Protein AF-A0A496UN23-F1 (afdb_monomer)

Solvent-accessible surface area (backbone atoms only — not comparable to full-atom values): 8724 Å² total; per-residue (Å²): 132,84,62,48,82,40,61,36,75,82,16,79,93,42,39,49,45,58,29,42,58,46,72,66,30,64,76,69,72,50,80,50,72,77,53,75,67,25,44,54,34,30,46,49,28,35,36,59,42,52,35,56,49,34,69,75,58,40,55,60,46,62,75,35,24,46,32,31,45,70,52,22,48,75,70,77,41,56,66,84,36,47,25,51,47,15,20,26,36,31,34,36,69,70,31,87,94,55,54,67,55,61,55,51,49,47,48,67,75,76,43,76,36,22,34,40,34,42,31,43,72,99,77,53,36,42,35,42,28,30,44,92,98,59,54,70,66,39,40,27,36,29,50,99,88,34,85,68,38,78,50,53,70,68,56,51,42,75,76,62,102

Radius of gyration: 15.01 Å; Cα contacts (8 Å, |Δi|>4): 313; chains: 1; bounding box: 36×31×40 Å

Sequence (161 aa):
MRNLNDKIPGAPNFQYKEFVKSATALRKGIKNEPNEEQWRALEQLVANVLQPVRTRFGRIRITSGFRSVELCEAVGSSKNSNHARGQAADIEPISEGTRMIDVVEFIYNELDFRTIIMEYFPTGWIHVDYRVGGNVKRLKLKDATHHYENITWDEAKRLYG

Foldseek 3Di:
DDDQQDAQVLQNVDGNVLAQDDPLCVVVVNDRDDDPQLSVLLSVCRNQQVSVLCVVQNDKRFPHFAGDLVRCVSVVHHSPDVSNSRFKTWIDRDHPPDWPLVSVVCCLPPGQFAEWEDEAPPPGTIMTGHDVVHRPRWYFYHDPPGPRHTDDNVVSVVVRD

Mean predicted aligned error: 2.49 Å

pLDDT: mean 97.17, std 2.36, range [76.44, 98.81]

Secondary structure (DSSP, 8-state):
---TTSEETTEEEEETHHHH--HHHHHHT------HHHHHHHHHHIIIIIHHHHHHHS-EEEEE----HHHHHHTT--TT-GGGGT-EEEEEE-STT--HHHHHHHHHHHS--SEEEEESTTTSEEEEE--TT----EEEEESSS-SSEE--HHHHHHHH-

Structure (mmCIF, N/CA/C/O backbone):
data_AF-A0A496UN23-F1
#
_entry.id   AF-A0A496UN23-F1
#
loop_
_atom_site.group_PDB
_atom_site.id
_atom_site.type_symbol
_atom_site.label_atom_id
_atom_site.label_alt_id
_atom_site.label_comp_id
_atom_site.label_asym_id
_atom_site.label_entity_id
_atom_site.label_seq_id
_atom_site.pdbx_PDB_ins_code
_atom_site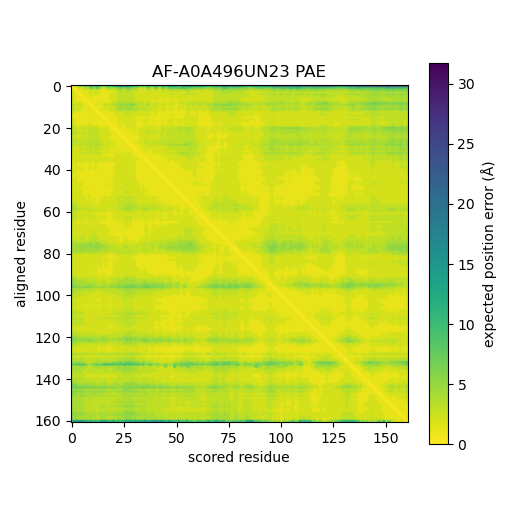.Cartn_x
_atom_site.Cartn_y
_atom_site.Cartn_z
_atom_site.occupancy
_atom_site.B_iso_or_equiv
_atom_site.auth_seq_id
_atom_site.auth_comp_id
_atom_site.auth_asym_id
_atom_site.auth_atom_id
_atom_site.pdbx_PDB_model_num
ATOM 1 N N . MET A 1 1 ? -9.454 2.851 20.702 1.00 76.44 1 MET A N 1
ATOM 2 C CA . MET A 1 1 ? -10.173 2.551 19.442 1.00 76.44 1 MET A CA 1
ATOM 3 C C . MET A 1 1 ? -10.084 3.786 18.556 1.00 76.44 1 MET A C 1
ATOM 5 O O . MET A 1 1 ? -10.366 4.868 19.056 1.00 76.44 1 MET A O 1
ATOM 9 N N . ARG A 1 2 ? -9.612 3.664 17.307 1.00 91.06 2 ARG A N 1
ATOM 10 C CA . ARG A 1 2 ? -9.547 4.809 16.377 1.00 91.06 2 ARG A CA 1
ATOM 11 C C . ARG A 1 2 ? -10.957 5.197 15.932 1.00 91.06 2 ARG A C 1
ATOM 13 O O . ARG A 1 2 ? -11.765 4.309 15.667 1.00 91.06 2 ARG A O 1
ATOM 20 N N . ASN A 1 3 ? -11.236 6.492 15.789 1.00 95.94 3 ASN A N 1
ATOM 21 C CA . ASN A 1 3 ? -12.424 6.950 15.072 1.00 95.94 3 ASN A CA 1
ATOM 22 C C . ASN A 1 3 ? -12.157 6.849 13.563 1.00 95.94 3 ASN A C 1
ATOM 24 O O . ASN A 1 3 ? -11.185 7.393 13.045 1.00 95.94 3 ASN A O 1
ATOM 28 N N . LEU A 1 4 ? -13.024 6.135 12.843 1.00 96.56 4 LEU A N 1
ATOM 29 C CA . LEU A 1 4 ? -12.809 5.809 11.433 1.00 96.56 4 LEU A CA 1
ATOM 30 C C . LEU A 1 4 ? -12.824 7.032 10.495 1.00 96.56 4 LEU A C 1
ATOM 32 O O . LEU A 1 4 ? -12.337 6.943 9.366 1.00 96.56 4 LEU A O 1
ATOM 36 N N . ASN A 1 5 ? -13.369 8.166 10.940 1.00 97.38 5 ASN A N 1
ATOM 37 C CA . ASN A 1 5 ? -13.365 9.413 10.174 1.00 97.38 5 ASN A CA 1
ATOM 38 C C . ASN A 1 5 ? -12.144 10.300 10.449 1.00 97.38 5 ASN A C 1
ATOM 40 O O . ASN A 1 5 ? -11.938 11.275 9.718 1.00 97.38 5 ASN A O 1
ATOM 44 N N . ASP A 1 6 ? -11.328 9.963 11.446 1.00 97.88 6 ASP A N 1
ATOM 45 C CA . ASP A 1 6 ? -10.130 10.732 11.758 1.00 97.88 6 ASP A CA 1
ATOM 46 C C . ASP A 1 6 ? -9.077 10.568 10.666 1.00 97.88 6 ASP A C 1
ATOM 48 O O . ASP A 1 6 ? -8.992 9.541 9.980 1.00 97.88 6 ASP A O 1
ATOM 52 N N . LYS A 1 7 ? -8.261 11.613 10.519 1.00 98.00 7 LYS A N 1
ATOM 53 C CA . LYS A 1 7 ? -7.071 11.582 9.677 1.00 98.00 7 LYS A CA 1
ATOM 54 C C . LYS A 1 7 ? -5.994 10.713 10.312 1.00 98.00 7 LYS A C 1
ATOM 56 O O . LYS A 1 7 ? -5.843 10.689 11.532 1.00 98.00 7 LYS A O 1
ATOM 61 N N . ILE A 1 8 ? -5.224 10.033 9.472 1.00 97.69 8 ILE A N 1
ATOM 62 C CA . ILE A 1 8 ? -4.086 9.241 9.934 1.00 97.69 8 ILE A CA 1
ATOM 63 C C . ILE A 1 8 ? -2.929 10.195 10.296 1.00 97.69 8 ILE A C 1
ATOM 65 O O . ILE A 1 8 ? -2.593 11.069 9.487 1.00 97.69 8 ILE A O 1
ATOM 69 N N . PRO A 1 9 ? -2.310 10.071 11.488 1.00 94.88 9 PRO A N 1
ATOM 70 C CA . PRO A 1 9 ? -1.153 10.879 11.871 1.00 94.88 9 PRO A CA 1
ATOM 71 C C . PRO A 1 9 ? -0.020 10.782 10.841 1.00 94.88 9 PRO A C 1
ATOM 73 O O . PRO A 1 9 ? 0.322 9.694 10.389 1.00 94.88 9 PRO A O 1
ATOM 76 N N . GLY A 1 10 ? 0.544 11.923 10.437 1.00 94.56 10 GLY A N 1
ATOM 77 C CA . GLY A 1 10 ? 1.570 11.979 9.384 1.00 94.56 10 GLY A CA 1
ATOM 78 C C . GLY A 1 10 ? 1.052 11.724 7.960 1.00 94.56 10 GLY A C 1
ATOM 79 O O . GLY A 1 10 ? 1.823 11.815 7.011 1.00 94.56 10 GLY A O 1
ATOM 80 N N . ALA A 1 11 ? -0.246 11.457 7.789 1.00 97.38 11 ALA A N 1
ATOM 81 C CA . ALA A 1 11 ? -0.870 11.170 6.503 1.00 97.38 11 ALA A CA 1
ATOM 82 C C . ALA A 1 11 ? -2.240 11.872 6.353 1.00 97.38 11 ALA A C 1
ATOM 84 O O . ALA A 1 11 ? -3.284 11.215 6.263 1.00 97.38 11 ALA A O 1
ATOM 85 N N . PRO A 1 12 ? -2.275 13.222 6.307 1.00 96.50 12 PRO A N 1
ATOM 86 C CA . PRO A 1 12 ? -3.513 14.013 6.349 1.00 96.50 12 PRO A CA 1
ATOM 87 C C . PRO A 1 12 ? -4.446 13.781 5.150 1.00 96.50 12 PRO A C 1
ATOM 89 O O . PRO A 1 12 ? -5.636 14.120 5.192 1.00 96.50 12 PRO A O 1
ATOM 92 N N . ASN A 1 13 ? -3.939 13.180 4.074 1.00 97.69 13 ASN A N 1
ATOM 93 C CA . ASN A 1 13 ? -4.752 12.847 2.915 1.00 97.69 13 ASN A CA 1
ATOM 94 C C . ASN A 1 13 ? -5.622 11.603 3.128 1.00 97.69 13 ASN A C 1
ATOM 96 O O . ASN A 1 13 ? -6.550 11.399 2.349 1.00 97.69 13 ASN A O 1
ATOM 100 N N . PHE A 1 14 ? -5.387 10.829 4.188 1.00 98.31 14 PHE A N 1
ATOM 101 C CA . PHE A 1 14 ? -6.046 9.551 4.431 1.00 98.31 14 PHE A CA 1
ATOM 102 C C . PHE A 1 14 ? -6.853 9.525 5.731 1.00 98.31 14 PHE A C 1
ATOM 104 O O . PHE A 1 14 ? -6.509 10.186 6.710 1.00 98.31 14 PHE A O 1
ATOM 111 N N . GLN A 1 15 ? -7.933 8.746 5.733 1.00 98.06 15 GLN A N 1
ATOM 112 C CA . GLN A 1 15 ? -8.781 8.436 6.884 1.00 98.06 15 GLN A CA 1
ATOM 113 C C . GLN A 1 15 ? -8.762 6.935 7.182 1.00 98.06 15 GLN A C 1
ATOM 115 O O . GLN A 1 15 ? -8.703 6.114 6.268 1.00 98.06 15 GLN A O 1
ATOM 120 N N . TYR A 1 16 ? -8.909 6.555 8.453 1.00 98.25 16 TYR A N 1
ATOM 121 C CA . TYR A 1 16 ? -8.883 5.142 8.861 1.00 98.25 16 TYR A CA 1
ATOM 122 C C . TYR A 1 16 ? -9.934 4.268 8.154 1.00 98.25 16 TYR A C 1
ATOM 124 O O . TYR A 1 16 ? -9.651 3.117 7.821 1.00 98.25 16 TYR A O 1
ATOM 132 N N . LYS A 1 17 ? -11.132 4.801 7.862 1.00 97.56 17 LYS A N 1
ATOM 133 C CA . LYS A 1 17 ? -12.192 4.055 7.155 1.00 97.56 17 LYS A CA 1
ATOM 134 C C . LYS A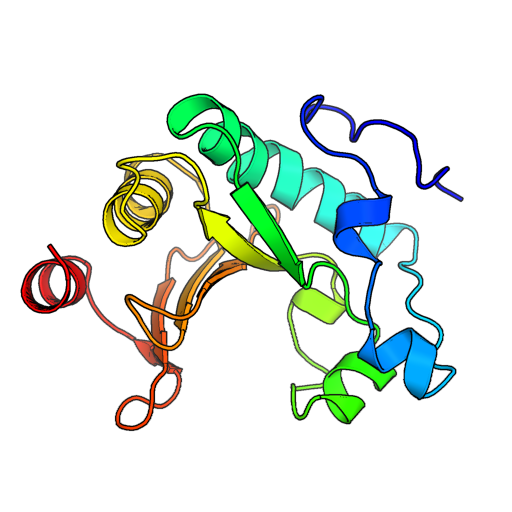 1 17 ? -11.777 3.536 5.779 1.00 97.56 17 LYS A C 1
ATOM 136 O O . LYS A 1 17 ? -12.325 2.528 5.340 1.00 97.56 17 LYS A O 1
ATOM 141 N N . GLU A 1 18 ? -10.834 4.200 5.107 1.00 97.81 18 GLU A N 1
ATOM 142 C CA . GLU A 1 18 ? -10.343 3.785 3.785 1.00 97.81 18 GLU A CA 1
ATOM 143 C C . GLU A 1 18 ? -9.638 2.424 3.844 1.00 97.81 18 GLU A C 1
ATOM 145 O O . GLU A 1 18 ? -9.587 1.721 2.842 1.00 97.81 18 GLU A O 1
ATOM 150 N N . PHE A 1 19 ? -9.161 2.018 5.024 1.00 98.31 19 PHE A N 1
ATOM 151 C CA . PHE A 1 19 ? -8.344 0.821 5.192 1.00 98.31 19 PHE A CA 1
ATOM 152 C C . PHE A 1 19 ? -9.065 -0.371 5.814 1.00 98.31 19 PHE A C 1
ATOM 154 O O . PHE A 1 19 ? -8.511 -1.462 5.821 1.00 98.31 19 PHE A O 1
ATOM 161 N N . VAL A 1 20 ? -10.274 -0.195 6.345 1.00 97.62 20 VAL A N 1
ATOM 162 C CA . VAL A 1 20 ? -11.044 -1.294 6.966 1.00 97.62 20 VAL A CA 1
ATOM 163 C C . VAL A 1 20 ? -12.316 -1.637 6.201 1.00 97.62 20 VAL A C 1
ATOM 165 O O . VAL A 1 20 ? -12.933 -2.676 6.444 1.00 97.62 20 VAL A O 1
ATOM 168 N N . LYS A 1 21 ? -12.713 -0.789 5.246 1.00 94.62 21 LYS A N 1
ATOM 169 C CA . LYS A 1 21 ? -13.891 -1.019 4.415 1.00 94.62 21 LYS A CA 1
ATOM 170 C C . LYS A 1 21 ? -13.683 -2.247 3.526 1.00 94.62 21 LYS A C 1
ATOM 172 O O . LYS A 1 21 ? -12.748 -2.304 2.740 1.00 94.62 21 LYS A O 1
ATOM 177 N N . SER A 1 22 ? -14.610 -3.200 3.603 1.00 95.94 22 SER A N 1
ATOM 178 C CA . SER A 1 22 ? -14.642 -4.368 2.722 1.00 95.94 22 SER A CA 1
ATOM 179 C C . SER A 1 22 ? -16.083 -4.776 2.428 1.00 95.94 22 SER A C 1
ATOM 181 O O . SER A 1 22 ? -16.847 -5.109 3.334 1.00 95.94 22 SER A O 1
ATOM 183 N N . ALA A 1 23 ? -16.458 -4.775 1.145 1.00 95.25 23 ALA A N 1
ATOM 184 C CA . ALA A 1 23 ? -17.780 -5.232 0.709 1.00 95.25 23 ALA A CA 1
ATOM 185 C C . ALA A 1 23 ? -17.979 -6.731 0.985 1.00 95.25 23 ALA A C 1
ATOM 187 O O . ALA A 1 23 ? -19.078 -7.162 1.327 1.00 95.25 23 ALA A O 1
ATOM 188 N N . THR A 1 24 ? -16.909 -7.526 0.881 1.00 96.31 24 THR A N 1
ATOM 189 C CA . THR A 1 24 ? -16.950 -8.951 1.222 1.00 96.31 24 THR A CA 1
ATOM 190 C C . THR A 1 24 ? -17.163 -9.161 2.713 1.00 96.31 24 THR A C 1
ATOM 192 O O . THR A 1 24 ? -17.971 -10.013 3.073 1.00 96.31 24 THR A O 1
ATOM 195 N N . ALA A 1 25 ? -16.497 -8.374 3.566 1.00 97.00 25 ALA A N 1
ATOM 196 C CA . ALA A 1 25 ? -16.701 -8.451 5.008 1.00 97.00 25 ALA A CA 1
ATOM 197 C C . ALA A 1 25 ? -18.154 -8.133 5.373 1.00 97.00 25 ALA A C 1
ATOM 199 O O . ALA A 1 25 ? -18.793 -8.921 6.060 1.00 97.00 25 ALA A O 1
ATOM 200 N N . LEU A 1 26 ? -18.705 -7.052 4.807 1.00 96.38 26 LEU A N 1
ATOM 201 C CA . LEU A 1 26 ? -20.105 -6.677 4.998 1.00 96.38 26 LEU A CA 1
ATOM 202 C C . LEU A 1 26 ? -21.067 -7.787 4.543 1.00 96.38 26 LEU A C 1
ATOM 204 O O . LEU A 1 26 ? -21.935 -8.193 5.307 1.00 96.38 26 LEU A O 1
ATOM 208 N N . ARG A 1 27 ? -20.888 -8.318 3.325 1.00 97.38 27 ARG A N 1
ATOM 209 C CA . ARG A 1 27 ? -21.744 -9.381 2.766 1.00 97.38 27 ARG A CA 1
ATOM 210 C C . ARG A 1 27 ? -21.698 -10.674 3.583 1.00 97.38 27 ARG A C 1
ATOM 212 O O . ARG A 1 27 ? -22.698 -11.378 3.648 1.00 97.38 27 ARG A O 1
ATOM 219 N N . LYS A 1 28 ? -20.537 -11.016 4.147 1.00 97.44 28 LYS A N 1
ATOM 220 C CA . LYS A 1 28 ? -20.328 -12.254 4.912 1.00 97.44 28 LYS A CA 1
ATOM 221 C C . LYS A 1 28 ? -20.499 -12.077 6.427 1.00 97.44 28 LYS A C 1
ATOM 223 O O . LYS A 1 28 ? -20.357 -13.056 7.143 1.00 97.44 28 LYS A O 1
ATOM 228 N N . GLY A 1 29 ? -20.770 -10.865 6.917 1.00 97.38 29 GLY A N 1
ATOM 229 C CA . GLY A 1 29 ? -20.828 -10.582 8.356 1.00 97.38 29 GLY A CA 1
ATOM 230 C C . GLY A 1 29 ? -19.482 -10.736 9.080 1.00 97.38 29 GLY A C 1
ATOM 231 O O . GLY A 1 29 ? -19.466 -10.966 10.283 1.00 97.38 29 GLY A O 1
ATOM 232 N N . ILE A 1 30 ? -18.358 -10.623 8.364 1.00 98.06 30 ILE A N 1
ATOM 233 C CA . ILE A 1 30 ? -17.013 -10.787 8.934 1.00 98.06 30 ILE A CA 1
ATOM 234 C C . ILE A 1 30 ? -16.587 -9.492 9.619 1.00 98.06 30 ILE A C 1
ATOM 236 O O . ILE A 1 30 ? -16.618 -8.411 9.023 1.00 98.06 30 ILE A O 1
ATOM 240 N N . LYS A 1 31 ? -16.102 -9.608 10.854 1.00 96.88 31 LYS A N 1
ATOM 241 C CA . LYS A 1 31 ? -15.537 -8.482 11.595 1.00 96.88 31 LYS A CA 1
ATOM 242 C C . LYS A 1 31 ? -14.139 -8.139 11.059 1.00 96.88 31 LYS A C 1
ATOM 244 O O . LYS A 1 31 ? -13.198 -8.919 11.204 1.00 96.88 31 LYS A O 1
ATOM 249 N N . ASN A 1 32 ? -13.993 -6.960 10.449 1.00 97.38 32 ASN A N 1
ATOM 250 C CA . ASN A 1 32 ? -12.726 -6.480 9.883 1.00 97.38 32 ASN A CA 1
ATOM 251 C C . ASN A 1 32 ? -12.142 -5.309 10.689 1.00 97.38 32 ASN A C 1
ATOM 253 O O . ASN A 1 32 ? -12.061 -4.182 10.205 1.00 97.38 32 ASN A O 1
ATOM 257 N N . GLU A 1 33 ? -11.767 -5.578 11.939 1.00 96.31 33 GLU A N 1
ATOM 258 C CA . GLU A 1 33 ? -11.239 -4.569 12.863 1.00 96.31 33 GLU A CA 1
ATOM 259 C C . GLU A 1 33 ? -9.776 -4.861 13.227 1.00 96.31 33 GLU A C 1
ATOM 261 O O . GLU A 1 33 ? -9.494 -5.943 13.749 1.00 96.31 33 GLU A O 1
ATOM 266 N N . PRO A 1 34 ? -8.846 -3.920 12.984 1.00 97.62 34 PRO A N 1
ATOM 267 C CA . PRO A 1 34 ? -7.473 -4.041 13.448 1.00 97.62 34 PRO A CA 1
ATOM 268 C C . PRO A 1 34 ? -7.364 -3.864 14.966 1.00 97.62 34 PRO A C 1
ATOM 270 O O . PRO A 1 34 ? -8.061 -3.045 15.575 1.00 97.62 34 PRO A O 1
ATOM 273 N N . ASN A 1 35 ? -6.426 -4.587 15.567 1.00 97.44 35 ASN A N 1
ATOM 274 C CA . ASN A 1 35 ? -5.947 -4.351 16.922 1.00 97.44 35 ASN A CA 1
ATOM 275 C C . ASN A 1 35 ? -4.915 -3.202 16.961 1.00 97.44 35 ASN A C 1
ATOM 277 O O . ASN A 1 35 ? -4.548 -2.626 15.938 1.00 97.44 35 ASN A O 1
ATOM 281 N N . GLU A 1 36 ? -4.434 -2.856 18.155 1.00 97.56 36 GLU A N 1
ATOM 282 C CA . GLU A 1 36 ? -3.500 -1.739 18.362 1.00 97.56 36 GLU A CA 1
ATOM 283 C C . GLU A 1 36 ? -2.168 -1.890 17.606 1.00 97.56 36 GLU A C 1
ATOM 285 O O . GLU A 1 36 ? -1.647 -0.908 17.078 1.00 97.56 36 GLU A O 1
ATOM 290 N N . GLU A 1 37 ? -1.624 -3.106 17.518 1.00 97.81 37 GLU A N 1
ATOM 291 C CA . GLU A 1 37 ? -0.387 -3.379 16.776 1.00 97.81 37 GLU A CA 1
ATOM 292 C C . GLU A 1 37 ? -0.601 -3.207 15.267 1.00 97.81 37 GLU A C 1
ATOM 294 O O . GLU A 1 37 ? 0.177 -2.528 14.598 1.00 97.81 37 GLU A O 1
ATOM 299 N N . GLN A 1 38 ? -1.695 -3.762 14.745 1.00 98.25 38 GLN A N 1
ATOM 300 C CA . GLN A 1 38 ? -2.067 -3.667 13.335 1.00 98.25 38 GLN A CA 1
ATOM 301 C C . GLN A 1 38 ? -2.371 -2.220 12.936 1.00 98.25 38 GLN A C 1
ATOM 303 O O . GLN A 1 38 ? -1.996 -1.801 11.844 1.00 98.25 38 GLN A O 1
ATOM 308 N N . TRP A 1 39 ? -2.990 -1.430 13.819 1.00 98.19 39 TRP A N 1
ATOM 309 C CA . TRP A 1 39 ? -3.192 -0.005 13.574 1.00 98.19 39 TRP A CA 1
ATOM 310 C C . TRP A 1 39 ? -1.883 0.766 13.488 1.00 98.19 39 TRP A C 1
ATOM 312 O O . TRP A 1 39 ? -1.703 1.533 12.548 1.00 98.19 39 TRP A O 1
ATOM 322 N N . ARG A 1 40 ? -0.953 0.540 14.420 1.00 98.12 40 ARG A N 1
ATOM 323 C CA . ARG A 1 40 ? 0.367 1.183 14.372 1.00 98.12 40 ARG A CA 1
ATOM 324 C C . ARG A 1 40 ? 1.120 0.799 13.104 1.00 98.12 40 ARG A C 1
ATOM 326 O O . ARG A 1 40 ? 1.698 1.663 12.456 1.00 98.12 40 ARG A O 1
ATOM 333 N N . ALA A 1 41 ? 1.096 -0.476 12.722 1.00 98.50 41 ALA A N 1
ATOM 334 C CA . ALA A 1 41 ? 1.711 -0.930 11.479 1.00 98.50 41 ALA A CA 1
ATOM 335 C C . ALA A 1 41 ? 1.092 -0.244 10.250 1.00 98.50 41 ALA A C 1
ATOM 337 O O . ALA A 1 41 ? 1.820 0.195 9.358 1.00 98.50 41 ALA A O 1
ATOM 338 N N . LEU A 1 42 ? -0.232 -0.081 10.251 1.00 98.62 42 LEU A N 1
ATOM 339 C CA . LEU A 1 42 ? -0.955 0.595 9.184 1.00 98.62 42 LEU A CA 1
ATOM 340 C C . LEU A 1 42 ? -0.586 2.071 9.104 1.00 98.62 42 LEU A C 1
ATOM 342 O O . LEU A 1 42 ? -0.221 2.545 8.036 1.00 98.62 42 LEU A O 1
ATOM 346 N N . GLU A 1 43 ? -0.612 2.786 10.228 1.00 98.62 43 GLU A N 1
ATOM 347 C CA . GLU A 1 43 ? -0.193 4.189 10.317 1.00 98.62 43 GLU A CA 1
ATOM 348 C C . GLU A 1 43 ? 1.216 4.381 9.724 1.00 98.62 43 GLU A C 1
ATOM 350 O O . GLU A 1 43 ? 1.443 5.317 8.958 1.00 98.62 43 GLU A O 1
ATOM 355 N N . GLN A 1 44 ? 2.138 3.445 9.986 1.00 98.62 44 GLN A N 1
ATOM 356 C CA . GLN A 1 44 ? 3.485 3.464 9.414 1.00 98.62 44 GLN A CA 1
ATOM 357 C C . GLN A 1 44 ? 3.506 3.233 7.896 1.00 98.62 44 GLN A C 1
ATOM 359 O O . GLN A 1 44 ? 4.199 3.967 7.194 1.00 98.62 44 GLN A O 1
ATOM 364 N N . LEU A 1 45 ? 2.749 2.266 7.368 1.00 98.75 45 LEU A N 1
ATOM 365 C CA . LEU A 1 45 ? 2.615 2.075 5.918 1.00 98.75 45 LEU A CA 1
ATOM 366 C C . LEU A 1 45 ? 2.072 3.342 5.242 1.00 98.75 45 LEU A C 1
ATOM 368 O O . LEU A 1 45 ? 2.599 3.782 4.218 1.00 98.75 45 LEU A O 1
ATOM 372 N N . VAL A 1 46 ? 1.022 3.943 5.807 1.00 98.69 46 VAL A N 1
ATOM 373 C CA . VAL A 1 46 ? 0.392 5.114 5.193 1.00 98.69 46 VAL A CA 1
ATOM 374 C C . VAL A 1 46 ? 1.335 6.315 5.221 1.00 98.69 46 VAL A C 1
ATOM 376 O O . VAL A 1 46 ? 1.505 6.959 4.189 1.00 98.69 46 VAL A O 1
ATOM 379 N N . ALA A 1 47 ? 1.978 6.601 6.354 1.00 98.56 47 ALA A N 1
ATOM 380 C CA . ALA A 1 47 ? 2.868 7.753 6.483 1.00 98.56 47 ALA A CA 1
ATOM 381 C C . ALA A 1 47 ? 4.129 7.640 5.608 1.00 98.56 47 ALA A C 1
ATOM 383 O O . ALA A 1 47 ? 4.538 8.629 5.006 1.00 98.56 47 ALA A O 1
ATOM 384 N N . ASN A 1 48 ? 4.723 6.445 5.506 1.00 98.50 48 ASN A N 1
ATOM 385 C CA . ASN A 1 48 ? 6.009 6.260 4.824 1.00 98.50 48 ASN A CA 1
ATOM 386 C C . ASN A 1 48 ? 5.881 5.888 3.340 1.00 98.50 48 ASN A C 1
ATOM 388 O O . ASN A 1 48 ? 6.845 6.050 2.598 1.00 98.50 48 ASN A O 1
ATOM 392 N N . VAL A 1 49 ? 4.716 5.402 2.893 1.00 98.69 49 VAL A N 1
ATOM 393 C CA . VAL A 1 49 ? 4.518 4.967 1.500 1.00 98.69 49 VAL A CA 1
ATOM 394 C C . VAL A 1 49 ? 3.341 5.681 0.842 1.00 98.69 49 VAL A C 1
ATOM 396 O O . VAL A 1 49 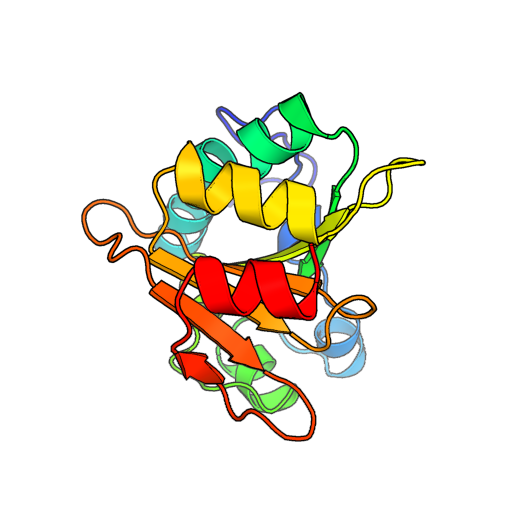? 3.516 6.411 -0.133 1.00 98.69 49 VAL A O 1
ATOM 399 N N . LEU A 1 50 ? 2.128 5.513 1.370 1.00 98.75 50 LEU A N 1
ATOM 400 C CA . LEU A 1 50 ? 0.918 5.945 0.656 1.00 98.75 50 LEU A CA 1
ATOM 401 C C . LEU A 1 50 ? 0.746 7.468 0.624 1.00 98.75 50 LEU A C 1
ATOM 403 O O . LEU A 1 50 ? 0.256 8.016 -0.365 1.00 98.75 50 LEU A O 1
ATOM 407 N N . GLN A 1 51 ? 1.154 8.166 1.683 1.00 98.69 51 GLN A N 1
ATOM 408 C CA . GLN A 1 51 ? 1.164 9.624 1.744 1.00 98.69 51 GLN A CA 1
ATOM 409 C C . GLN A 1 51 ? 2.149 10.233 0.735 1.00 98.69 51 GLN A C 1
ATOM 411 O O . GLN A 1 51 ? 1.686 11.060 -0.051 1.00 98.69 51 GLN A O 1
ATOM 416 N N . PRO A 1 52 ? 3.430 9.819 0.662 1.00 98.69 52 PRO A N 1
ATOM 417 C CA . PRO A 1 52 ? 4.334 10.231 -0.413 1.00 98.69 52 PRO A CA 1
ATOM 418 C C . PRO A 1 52 ? 3.773 9.980 -1.816 1.00 98.69 52 PRO A C 1
ATOM 420 O O . PRO A 1 52 ? 3.771 10.893 -2.642 1.00 98.69 52 PRO A O 1
ATOM 423 N N . VAL A 1 53 ? 3.209 8.791 -2.068 1.00 98.62 53 VAL A N 1
ATOM 424 C CA . VAL A 1 53 ? 2.577 8.468 -3.359 1.00 98.62 53 VAL A CA 1
ATOM 425 C C . VAL A 1 53 ? 1.446 9.448 -3.674 1.00 98.62 53 VAL A C 1
ATOM 427 O O . VAL A 1 53 ? 1.407 10.030 -4.757 1.00 98.62 53 VAL A O 1
ATOM 430 N N . ARG A 1 54 ? 0.541 9.690 -2.719 1.00 98.25 54 ARG A N 1
ATOM 431 C CA . ARG A 1 54 ? -0.585 10.615 -2.906 1.00 98.25 54 ARG A CA 1
ATOM 432 C C . ARG A 1 54 ? -0.145 12.069 -3.065 1.00 98.25 54 ARG A C 1
ATOM 434 O O . ARG A 1 54 ? -0.799 12.822 -3.780 1.00 98.25 54 ARG A O 1
ATOM 441 N N . THR A 1 55 ? 0.953 12.467 -2.428 1.00 98.25 55 THR A N 1
ATOM 442 C CA . THR A 1 55 ? 1.569 13.784 -2.630 1.00 98.25 55 THR A CA 1
ATOM 443 C C . THR A 1 55 ? 2.123 13.921 -4.050 1.00 98.25 55 THR A C 1
ATOM 445 O O . THR A 1 55 ? 1.944 14.968 -4.665 1.00 98.25 55 THR A O 1
ATOM 448 N N . ARG A 1 56 ? 2.762 12.875 -4.591 1.00 98.19 56 ARG A N 1
ATOM 449 C CA . ARG A 1 56 ? 3.414 12.915 -5.908 1.00 98.19 56 ARG A CA 1
ATOM 450 C C . ARG A 1 56 ? 2.439 12.802 -7.083 1.00 98.19 56 ARG A C 1
ATOM 452 O O . ARG A 1 56 ? 2.616 13.510 -8.071 1.00 98.19 56 ARG A O 1
ATOM 459 N N . PHE A 1 57 ? 1.444 11.921 -6.974 1.00 98.06 57 PHE A N 1
ATOM 460 C CA . PHE A 1 57 ? 0.562 11.523 -8.082 1.00 98.06 57 PHE A CA 1
ATOM 461 C C . PHE A 1 57 ? -0.905 11.932 -7.893 1.00 98.06 57 PHE A C 1
ATOM 463 O O . PHE A 1 57 ? -1.759 11.660 -8.737 1.00 98.06 57 PHE A O 1
ATOM 470 N N . GLY A 1 58 ? -1.250 12.572 -6.777 1.00 97.44 58 GLY A N 1
ATOM 471 C CA . GLY A 1 58 ? -2.634 12.906 -6.462 1.00 97.44 58 GLY A CA 1
ATOM 472 C C . GLY A 1 58 ? -3.431 11.695 -5.970 1.00 97.44 58 GLY A C 1
ATOM 473 O O . GLY A 1 58 ? -2.933 10.854 -5.225 1.00 97.44 58 GLY A O 1
ATOM 474 N N . ARG A 1 59 ? -4.723 11.626 -6.305 1.00 97.00 59 ARG A N 1
ATOM 475 C CA . ARG A 1 59 ? -5.644 10.657 -5.695 1.00 97.00 59 ARG A CA 1
ATOM 476 C C . ARG A 1 59 ? -5.259 9.219 -6.058 1.00 97.00 59 ARG A C 1
ATOM 478 O O . ARG A 1 59 ? -5.282 8.826 -7.221 1.00 97.00 59 ARG A O 1
ATOM 485 N N . ILE A 1 60 ? -5.026 8.422 -5.020 1.00 96.81 60 ILE A N 1
ATOM 486 C CA . ILE A 1 60 ? -4.973 6.963 -5.097 1.00 96.81 60 ILE A CA 1
ATOM 487 C C . ILE A 1 60 ? -6.183 6.376 -4.375 1.00 96.81 60 ILE A C 1
ATOM 489 O O . ILE A 1 60 ? -6.578 6.854 -3.307 1.00 96.81 60 ILE A O 1
ATOM 493 N N . ARG A 1 61 ? -6.793 5.360 -4.975 1.00 96.69 61 ARG A N 1
ATOM 494 C CA . ARG A 1 61 ? -7.865 4.566 -4.384 1.00 96.69 61 ARG A CA 1
ATOM 495 C C . ARG A 1 61 ? -7.242 3.440 -3.571 1.00 96.69 61 ARG A C 1
ATOM 497 O O . ARG A 1 61 ? -6.448 2.679 -4.109 1.00 96.69 61 ARG A O 1
ATOM 504 N N . ILE A 1 62 ? -7.634 3.316 -2.305 1.00 98.12 62 ILE A N 1
ATOM 505 C CA . ILE A 1 62 ? -7.334 2.133 -1.492 1.00 98.12 62 ILE A CA 1
ATOM 506 C C . ILE A 1 62 ? -8.425 1.105 -1.781 1.00 98.12 62 ILE A C 1
ATOM 508 O O . ILE A 1 62 ? -9.585 1.321 -1.423 1.00 98.12 62 ILE A O 1
ATOM 512 N N . THR A 1 63 ? -8.091 0.026 -2.484 1.00 96.25 63 THR A N 1
ATOM 513 C CA . THR A 1 63 ? -9.062 -1.035 -2.798 1.00 96.25 63 THR A CA 1
ATOM 514 C C . THR A 1 63 ? -9.145 -2.062 -1.680 1.00 96.25 63 THR A C 1
ATOM 516 O O . THR A 1 63 ? -10.208 -2.642 -1.451 1.00 96.25 63 THR A O 1
ATOM 519 N N . SER A 1 64 ? -8.051 -2.245 -0.940 1.00 97.56 64 SER A N 1
ATOM 520 C CA . SER A 1 64 ? -7.979 -3.139 0.211 1.00 97.56 64 SER A CA 1
ATOM 521 C C . SER A 1 64 ? -6.830 -2.717 1.133 1.00 97.56 64 SER A C 1
ATOM 523 O O . SER A 1 64 ? -5.693 -2.566 0.703 1.00 97.56 64 SER A O 1
ATOM 525 N N . GLY A 1 65 ? -7.135 -2.482 2.412 1.00 98.00 65 GLY A N 1
ATOM 526 C CA . GLY A 1 65 ? -6.159 -2.145 3.454 1.00 98.00 65 GLY A CA 1
ATOM 527 C C . GLY A 1 65 ? -5.980 -3.302 4.432 1.00 98.00 65 GLY A C 1
ATOM 528 O O . GLY A 1 65 ? -5.602 -4.403 4.051 1.00 98.00 65 GLY A O 1
ATOM 529 N N . PHE A 1 66 ? -6.304 -3.101 5.703 1.00 98.56 66 PHE A N 1
ATOM 530 C CA . PHE A 1 66 ? -6.359 -4.199 6.656 1.00 98.56 66 PHE A CA 1
ATOM 531 C C . PHE A 1 66 ? -7.406 -5.252 6.263 1.00 98.56 66 PHE A C 1
ATOM 533 O O . PHE A 1 66 ? -8.548 -4.938 5.907 1.00 98.56 66 PHE A O 1
ATOM 540 N N . ARG A 1 67 ? -7.020 -6.521 6.411 1.00 98.50 67 ARG A N 1
ATOM 541 C CA . ARG A 1 67 ? -7.923 -7.667 6.315 1.00 98.50 67 ARG A CA 1
ATOM 542 C C . ARG A 1 67 ? -7.710 -8.570 7.518 1.00 98.50 67 ARG A C 1
ATOM 544 O O . ARG A 1 67 ? -6.611 -9.083 7.676 1.00 98.50 67 ARG A O 1
ATOM 551 N N . SER A 1 68 ? -8.739 -8.822 8.324 1.00 98.25 68 SER A N 1
ATOM 552 C CA . SER A 1 68 ? -8.676 -9.848 9.370 1.00 98.25 68 SER A CA 1
ATOM 553 C C . SER A 1 68 ? -8.287 -11.205 8.771 1.00 98.25 68 SER A C 1
ATOM 555 O O . SER A 1 68 ? -8.419 -11.427 7.565 1.00 98.25 68 SER A O 1
ATOM 557 N N . VAL A 1 69 ? -7.784 -12.125 9.597 1.00 98.19 69 VAL A N 1
ATOM 558 C CA . VAL A 1 69 ? -7.406 -13.472 9.130 1.00 98.19 69 VAL A CA 1
ATOM 559 C C . VAL A 1 69 ? -8.588 -14.160 8.445 1.00 98.19 69 VAL A C 1
ATOM 561 O O . VAL A 1 69 ? -8.446 -14.638 7.323 1.00 98.19 69 VAL A O 1
ATOM 564 N N . GLU A 1 70 ? -9.765 -14.093 9.068 1.00 98.19 70 GLU A N 1
ATOM 565 C CA . GLU A 1 70 ? -11.013 -14.614 8.509 1.00 98.19 70 GLU A CA 1
ATOM 566 C C . GLU A 1 70 ? -11.351 -13.963 7.159 1.00 98.19 70 GLU A C 1
ATOM 568 O O . GLU A 1 70 ? -11.700 -14.653 6.201 1.00 98.19 70 GLU A O 1
ATOM 573 N N . LEU A 1 71 ? -11.193 -12.638 7.035 1.00 98.12 71 LEU A N 1
ATOM 574 C CA . LEU A 1 71 ? -11.418 -11.958 5.761 1.00 98.12 71 LEU A CA 1
ATOM 575 C C . LEU A 1 71 ? -10.390 -12.371 4.701 1.00 98.12 71 LEU A C 1
ATOM 577 O O . LEU A 1 71 ? -10.767 -12.514 3.540 1.00 98.12 71 LEU A O 1
ATOM 581 N N . CYS A 1 72 ? -9.118 -12.557 5.070 1.00 98.06 72 CYS A N 1
ATOM 582 C CA . CYS A 1 72 ? -8.089 -13.048 4.154 1.00 98.06 72 CYS A CA 1
ATOM 583 C C . CYS A 1 72 ? -8.489 -14.407 3.579 1.00 98.06 72 CYS A C 1
ATOM 585 O O . CYS A 1 72 ? -8.537 -14.553 2.359 1.00 98.06 72 CYS A O 1
ATOM 587 N N . GLU A 1 73 ? -8.836 -15.364 4.435 1.00 97.50 73 GLU A N 1
ATOM 588 C CA . GLU A 1 73 ? -9.246 -16.707 4.016 1.00 97.50 73 GLU A CA 1
ATOM 589 C C . GLU A 1 73 ? -10.521 -16.657 3.159 1.00 97.50 73 GLU A C 1
ATOM 591 O O . GLU A 1 73 ? -10.588 -17.280 2.099 1.00 97.50 73 GLU A O 1
ATOM 596 N N . ALA A 1 74 ? -11.497 -15.823 3.535 1.00 97.25 74 ALA A N 1
ATOM 597 C CA . ALA A 1 74 ? -12.753 -15.661 2.803 1.00 97.25 74 ALA A CA 1
ATOM 598 C C . ALA A 1 74 ? -12.604 -15.077 1.385 1.00 97.25 74 ALA A C 1
ATOM 600 O O . ALA A 1 74 ? -13.536 -15.211 0.584 1.00 97.25 74 ALA A O 1
ATOM 601 N N . VAL A 1 75 ? -11.479 -14.420 1.076 1.00 95.50 75 VAL A N 1
ATOM 602 C CA . VAL A 1 75 ? -11.146 -13.910 -0.270 1.00 95.50 75 VAL A CA 1
ATOM 603 C C . VAL A 1 75 ? -10.040 -14.720 -0.954 1.00 95.50 75 VAL A C 1
ATOM 605 O O . VAL A 1 75 ? -9.465 -14.257 -1.935 1.00 95.50 75 VAL A O 1
ATOM 608 N N . GLY A 1 76 ? -9.722 -15.914 -0.442 1.00 94.56 76 GLY A N 1
ATOM 609 C CA . GLY A 1 76 ? -8.702 -16.800 -1.013 1.00 94.56 76 GLY A CA 1
ATOM 610 C C . GLY A 1 76 ? -7.259 -16.332 -0.790 1.00 94.56 76 GLY A C 1
ATOM 611 O O . GLY A 1 76 ? -6.343 -16.813 -1.451 1.00 94.56 76 GLY A O 1
ATOM 612 N N . SER A 1 77 ? -7.039 -15.390 0.129 1.00 94.31 77 SER A N 1
ATOM 613 C CA . SER A 1 77 ? -5.713 -14.938 0.556 1.00 94.31 77 SER A CA 1
ATOM 614 C C . SER A 1 77 ? -5.199 -15.774 1.733 1.00 94.31 77 SER A C 1
ATOM 616 O O . SER A 1 77 ? -5.950 -16.428 2.450 1.00 94.31 77 SER A O 1
ATOM 618 N N . SER A 1 78 ? -3.889 -15.728 1.974 1.00 94.56 78 SER A N 1
ATOM 619 C CA . SER A 1 78 ? -3.259 -16.423 3.100 1.00 94.56 78 SER A CA 1
ATOM 620 C C . SER A 1 78 ? -3.606 -15.786 4.451 1.00 94.56 78 SER A C 1
ATOM 622 O O . SER A 1 78 ? -3.558 -14.561 4.585 1.00 94.56 78 SER A O 1
ATOM 624 N N . LYS A 1 79 ? -3.796 -16.610 5.492 1.00 95.12 79 LYS A N 1
ATOM 625 C CA . LYS A 1 79 ? -3.814 -16.171 6.903 1.00 95.12 79 LYS A CA 1
ATOM 626 C C . LYS A 1 79 ? -2.533 -15.456 7.344 1.00 95.12 79 LYS A C 1
ATOM 628 O O . LYS A 1 79 ? -2.547 -14.658 8.272 1.00 95.12 79 LYS A O 1
ATOM 633 N N . ASN A 1 80 ? -1.422 -15.726 6.655 1.00 95.75 80 ASN A N 1
ATOM 634 C CA . ASN A 1 80 ? -0.126 -15.095 6.889 1.00 95.75 80 ASN A CA 1
ATOM 635 C C . ASN A 1 80 ? 0.081 -13.838 6.027 1.00 95.75 80 ASN A C 1
ATOM 637 O O . ASN A 1 80 ? 1.219 -13.381 5.908 1.00 95.75 80 ASN A O 1
ATOM 641 N N . SER A 1 81 ? -0.972 -13.297 5.407 1.00 96.38 81 SER A N 1
ATOM 642 C CA . SER A 1 81 ? -0.906 -12.081 4.592 1.00 96.38 81 SER A CA 1
ATOM 643 C C . SER A 1 81 ? -0.449 -10.867 5.405 1.00 96.38 81 SER A C 1
ATOM 645 O O . SER A 1 81 ? -0.771 -10.727 6.586 1.00 96.38 81 SER A O 1
ATOM 647 N N . ASN A 1 82 ? 0.274 -9.948 4.764 1.00 97.94 82 ASN A N 1
ATOM 648 C CA . ASN A 1 82 ? 0.658 -8.683 5.387 1.00 97.94 82 ASN A CA 1
ATOM 649 C C . ASN A 1 82 ? -0.545 -7.747 5.601 1.00 97.94 82 ASN A C 1
ATOM 651 O O . ASN A 1 82 ? -0.512 -6.939 6.528 1.00 97.94 82 ASN A O 1
ATOM 655 N N . HIS A 1 83 ? -1.659 -7.942 4.882 1.00 98.38 83 HIS A N 1
ATOM 656 C CA . HIS A 1 83 ? -2.919 -7.251 5.192 1.00 98.38 83 HIS A CA 1
ATOM 657 C C . HIS A 1 83 ? -3.435 -7.603 6.589 1.00 98.38 83 HIS A C 1
ATOM 659 O O . HIS A 1 83 ? -3.895 -6.719 7.308 1.00 98.38 83 HIS A O 1
ATOM 665 N N . ALA A 1 84 ? -3.286 -8.864 7.014 1.00 98.25 84 ALA A N 1
ATOM 666 C CA . ALA A 1 84 ? -3.648 -9.310 8.362 1.00 98.25 84 ALA A CA 1
ATOM 667 C C . ALA A 1 84 ? -2.721 -8.775 9.454 1.00 98.25 84 ALA A C 1
ATOM 669 O O . ALA A 1 84 ? -3.040 -8.864 10.637 1.00 98.25 84 ALA A O 1
ATOM 670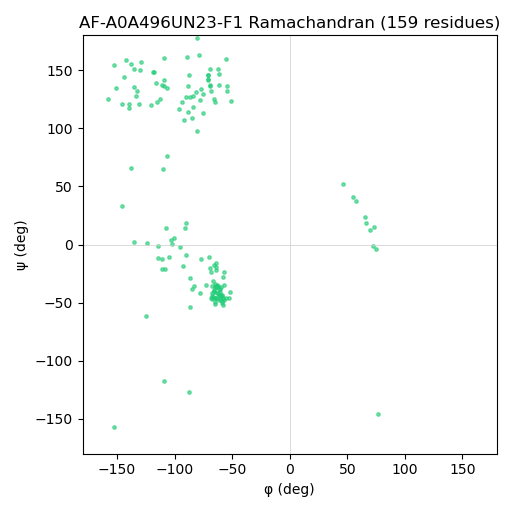 N N . ARG A 1 85 ? -1.595 -8.170 9.073 1.00 98.19 85 ARG A N 1
ATOM 671 C CA . ARG A 1 85 ? -0.683 -7.475 9.987 1.00 98.19 85 ARG A CA 1
ATOM 672 C C . ARG A 1 85 ? -0.836 -5.954 9.937 1.00 98.19 85 ARG A C 1
ATOM 674 O O . ARG A 1 85 ? -0.097 -5.269 10.630 1.00 98.19 85 ARG A O 1
ATOM 681 N N . GLY A 1 86 ? -1.750 -5.423 9.117 1.00 98.31 86 GLY A N 1
ATOM 682 C CA . GLY A 1 86 ? -1.839 -3.982 8.850 1.00 98.31 86 GLY A CA 1
ATOM 683 C C . GLY A 1 86 ? -0.619 -3.428 8.104 1.00 98.31 86 GLY A C 1
ATOM 684 O O . GLY A 1 86 ? -0.374 -2.235 8.138 1.00 98.31 86 GLY A O 1
ATOM 685 N N . GLN A 1 87 ? 0.170 -4.284 7.454 1.00 98.62 87 GLN A N 1
ATOM 686 C CA . GLN A 1 87 ? 1.445 -3.929 6.818 1.00 98.62 87 GLN A CA 1
ATOM 687 C C . GLN A 1 87 ? 1.342 -3.810 5.296 1.00 98.62 87 GLN A C 1
ATOM 689 O O . GLN A 1 87 ? 2.365 -3.605 4.652 1.00 98.62 87 GLN A O 1
ATOM 694 N N . ALA A 1 88 ? 0.142 -3.959 4.732 1.00 98.62 88 ALA A N 1
ATOM 695 C CA . ALA A 1 88 ? -0.095 -3.999 3.293 1.00 98.62 88 ALA A CA 1
ATOM 696 C C . ALA A 1 88 ? -1.291 -3.146 2.877 1.00 98.62 88 ALA A C 1
ATOM 698 O O . ALA A 1 88 ? -2.262 -3.021 3.634 1.00 98.62 88 ALA A O 1
ATOM 699 N N . ALA A 1 89 ? -1.244 -2.640 1.650 1.00 98.69 89 ALA A N 1
ATOM 700 C CA . ALA A 1 89 ? -2.396 -2.076 0.969 1.00 98.69 89 ALA A CA 1
ATOM 701 C C . ALA A 1 89 ? -2.359 -2.395 -0.529 1.00 98.69 89 ALA A C 1
ATOM 703 O O . ALA A 1 89 ? -1.300 -2.367 -1.154 1.00 98.69 89 ALA A O 1
ATOM 704 N N . ASP A 1 90 ? -3.543 -2.625 -1.084 1.00 98.62 90 ASP A N 1
ATOM 705 C CA . ASP A 1 90 ? -3.809 -2.665 -2.514 1.00 98.62 90 ASP A CA 1
ATOM 706 C C . ASP A 1 90 ? -4.271 -1.267 -2.946 1.00 98.62 90 ASP A C 1
ATOM 708 O O . ASP A 1 90 ? -5.233 -0.715 -2.387 1.00 98.62 90 ASP A O 1
ATOM 712 N N . ILE A 1 91 ? -3.563 -0.672 -3.907 1.00 98.56 91 ILE A N 1
ATOM 713 C CA . ILE A 1 91 ? -3.803 0.696 -4.366 1.00 98.56 91 ILE A CA 1
ATOM 714 C C . ILE A 1 91 ? -3.920 0.789 -5.882 1.00 98.56 91 ILE A C 1
ATOM 716 O O . ILE A 1 91 ? -3.273 0.060 -6.634 1.00 98.56 91 ILE A O 1
ATOM 720 N N . GLU A 1 92 ? -4.698 1.767 -6.323 1.00 98.06 92 GLU A N 1
ATOM 721 C CA . GLU A 1 92 ? -4.821 2.129 -7.729 1.00 98.06 92 GLU A CA 1
ATOM 722 C C . GLU A 1 92 ? -4.729 3.652 -7.893 1.00 98.06 92 GLU A C 1
ATOM 724 O O . GLU A 1 92 ? -5.466 4.384 -7.218 1.00 98.06 92 GLU A O 1
ATOM 729 N N . PRO A 1 93 ? -3.854 4.172 -8.768 1.00 96.62 93 PRO A N 1
ATOM 730 C CA . PRO A 1 93 ? -3.892 5.578 -9.140 1.00 96.62 93 PRO A CA 1
ATOM 731 C C . PRO A 1 93 ? -5.149 5.871 -9.962 1.00 96.62 93 PRO A C 1
ATOM 733 O O . PRO A 1 93 ? -5.469 5.150 -10.900 1.00 96.62 93 PRO A O 1
ATOM 736 N N . ILE A 1 94 ? -5.863 6.940 -9.605 1.00 96.62 94 ILE A N 1
ATOM 737 C CA . ILE A 1 94 ? -7.091 7.365 -10.304 1.00 96.62 94 ILE A CA 1
ATOM 738 C C . ILE A 1 94 ? -7.016 8.809 -10.811 1.00 96.62 94 ILE A C 1
ATOM 740 O O . ILE A 1 94 ? -7.993 9.326 -11.351 1.00 96.62 94 ILE A O 1
ATOM 744 N N . SER A 1 95 ? -5.885 9.483 -10.601 1.00 95.50 95 SER A N 1
ATOM 745 C CA . SER A 1 95 ? -5.617 10.790 -11.198 1.00 95.50 95 SER A CA 1
ATOM 746 C C . SER A 1 95 ? -5.419 10.646 -12.705 1.00 95.50 95 SER A C 1
ATOM 748 O O . SER A 1 95 ? -4.696 9.757 -13.160 1.00 95.50 95 SER A O 1
ATOM 750 N N . GLU A 1 96 ? -6.023 11.549 -13.474 1.00 93.94 96 GLU A N 1
ATOM 751 C CA . GLU A 1 96 ? -5.869 11.596 -14.927 1.00 93.94 96 GLU A CA 1
ATOM 752 C C . GLU A 1 96 ? -4.386 11.677 -15.329 1.00 93.94 96 GLU A C 1
ATOM 754 O O . GLU A 1 96 ? -3.593 12.377 -14.699 1.00 93.94 96 GLU A O 1
ATOM 759 N N . GLY A 1 97 ? -4.001 10.902 -16.347 1.00 93.31 97 GLY A N 1
ATOM 760 C CA . GLY A 1 97 ? -2.628 10.847 -16.855 1.00 93.31 97 GLY A CA 1
ATOM 761 C C . GLY A 1 97 ? -1.620 10.086 -15.983 1.00 93.31 97 GLY A C 1
ATOM 762 O O . GLY A 1 97 ? -0.480 9.919 -16.405 1.00 93.31 97 GLY A O 1
ATOM 763 N N . THR A 1 98 ? -2.000 9.590 -14.799 1.00 96.38 98 THR A N 1
ATOM 764 C CA . THR A 1 98 ? -1.092 8.795 -13.953 1.00 96.38 98 THR A CA 1
ATOM 765 C C . THR A 1 98 ? -1.094 7.329 -14.376 1.00 96.38 98 THR A C 1
ATOM 767 O O . THR A 1 98 ? -2.119 6.656 -14.261 1.00 96.38 98 THR A O 1
ATOM 770 N N . ARG A 1 99 ? 0.059 6.798 -14.804 1.00 96.81 99 ARG A N 1
ATOM 771 C CA . ARG A 1 99 ? 0.211 5.363 -15.086 1.00 96.81 99 ARG A CA 1
ATOM 772 C C . ARG A 1 99 ? 0.601 4.609 -13.816 1.00 96.81 99 ARG A C 1
ATOM 774 O O . ARG A 1 99 ? 1.364 5.106 -12.990 1.00 96.81 99 ARG A O 1
ATOM 781 N N . MET A 1 100 ? 0.132 3.368 -13.675 1.00 97.50 100 MET A N 1
ATOM 782 C CA . MET A 1 100 ? 0.503 2.510 -12.540 1.00 97.50 100 MET A CA 1
ATOM 783 C C . MET A 1 100 ? 2.011 2.261 -12.461 1.00 97.50 100 MET A C 1
ATOM 785 O O . MET A 1 100 ? 2.562 2.228 -11.363 1.00 97.50 100 MET A O 1
ATOM 789 N N . ILE A 1 101 ? 2.681 2.123 -13.609 1.00 98.12 101 ILE A N 1
ATOM 790 C CA . ILE A 1 101 ? 4.127 1.889 -13.651 1.00 98.12 101 ILE A CA 1
ATOM 791 C C . ILE A 1 101 ? 4.925 3.069 -13.084 1.00 98.12 101 ILE A C 1
ATOM 793 O O . ILE A 1 101 ? 5.903 2.839 -12.383 1.00 98.12 101 ILE A O 1
ATOM 797 N N . ASP A 1 102 ? 4.467 4.310 -13.290 1.00 98.38 102 ASP A N 1
ATOM 798 C CA . ASP A 1 102 ? 5.144 5.511 -12.783 1.00 98.38 102 ASP A CA 1
ATOM 799 C C . ASP A 1 102 ? 5.065 5.565 -11.247 1.00 98.38 102 ASP A C 1
ATOM 801 O O . ASP A 1 102 ? 6.019 5.944 -10.566 1.00 98.38 102 ASP A O 1
ATOM 805 N N . VAL A 1 103 ? 3.940 5.113 -10.678 1.00 98.56 103 VAL A N 1
ATOM 806 C CA . VAL A 1 103 ? 3.782 4.969 -9.223 1.00 98.56 103 VAL A CA 1
ATOM 807 C C . VAL A 1 103 ? 4.710 3.884 -8.679 1.00 98.56 103 VAL A C 1
ATOM 809 O O . VAL A 1 103 ? 5.363 4.103 -7.660 1.00 98.56 103 VAL A O 1
ATOM 812 N N . VAL A 1 104 ? 4.793 2.727 -9.346 1.00 98.75 104 VAL A N 1
ATOM 813 C CA . VAL A 1 104 ? 5.723 1.655 -8.952 1.00 98.75 104 VAL A CA 1
ATOM 814 C C . VAL A 1 104 ? 7.167 2.145 -9.016 1.00 98.75 104 VAL A C 1
ATOM 816 O O . VAL A 1 104 ? 7.908 1.909 -8.066 1.00 98.75 104 VAL A O 1
ATOM 819 N N . GLU A 1 105 ? 7.551 2.860 -10.078 1.00 98.62 105 GLU A N 1
ATOM 820 C CA . GLU A 1 105 ? 8.895 3.425 -10.237 1.00 98.62 105 GLU A CA 1
ATOM 821 C C . GLU A 1 105 ? 9.258 4.346 -9.074 1.00 98.62 105 GLU A C 1
ATOM 823 O O . GLU A 1 105 ? 10.330 4.214 -8.483 1.00 98.62 105 GLU A O 1
ATOM 828 N N . PHE A 1 106 ? 8.348 5.248 -8.710 1.00 98.75 106 PHE A N 1
ATOM 829 C CA . PHE A 1 106 ? 8.549 6.159 -7.592 1.00 98.75 106 PHE A CA 1
ATOM 830 C C . PHE A 1 106 ? 8.715 5.416 -6.263 1.00 98.75 106 PHE A C 1
ATOM 832 O O . PHE A 1 106 ? 9.666 5.687 -5.533 1.00 98.75 106 PHE A O 1
ATOM 839 N N . ILE A 1 107 ? 7.843 4.447 -5.951 1.00 98.69 107 ILE A N 1
ATOM 840 C CA . ILE A 1 107 ? 7.983 3.660 -4.713 1.00 98.69 107 ILE A CA 1
ATOM 841 C C . ILE A 1 107 ? 9.315 2.897 -4.726 1.00 98.69 107 ILE A C 1
ATOM 843 O O . ILE A 1 107 ? 10.019 2.878 -3.717 1.00 98.69 107 ILE A O 1
ATOM 847 N N . TYR A 1 108 ? 9.668 2.291 -5.862 1.00 98.50 108 TYR A N 1
ATOM 848 C CA . TYR A 1 108 ? 10.866 1.473 -6.007 1.00 98.50 108 TYR A CA 1
ATOM 849 C C . TYR A 1 108 ? 12.157 2.282 -5.806 1.00 98.50 108 TYR A C 1
ATOM 851 O O . TYR A 1 108 ? 13.053 1.847 -5.076 1.00 98.50 108 TYR A O 1
ATOM 859 N N . ASN A 1 109 ? 12.241 3.462 -6.426 1.00 98.12 109 ASN A N 1
ATOM 860 C CA . ASN A 1 109 ? 13.444 4.291 -6.426 1.00 98.12 109 ASN A CA 1
ATOM 861 C C . ASN A 1 109 ? 13.567 5.187 -5.189 1.00 98.12 109 ASN A C 1
ATOM 863 O O . ASN A 1 109 ? 14.674 5.375 -4.687 1.00 98.12 109 ASN A O 1
ATOM 867 N N . GLU A 1 110 ? 12.459 5.755 -4.705 1.00 98.38 110 GLU A N 1
ATOM 868 C CA . GLU A 1 110 ? 12.506 6.860 -3.737 1.00 98.38 110 GLU A CA 1
ATOM 869 C C . GLU A 1 110 ? 12.070 6.471 -2.325 1.00 98.38 110 GLU A C 1
ATOM 871 O O . GLU A 1 110 ? 12.434 7.156 -1.368 1.00 98.38 110 GLU A O 1
ATOM 876 N N . LEU A 1 111 ? 11.312 5.384 -2.159 1.00 98.31 111 LEU A N 1
ATOM 877 C CA . LEU A 1 111 ? 10.731 5.031 -0.865 1.00 98.31 111 LEU A CA 1
ATOM 878 C C . LEU A 1 111 ? 11.389 3.796 -0.247 1.00 98.31 111 LEU A C 1
ATOM 880 O O . LEU A 1 111 ? 12.052 2.980 -0.900 1.00 98.31 111 LEU A O 1
ATOM 884 N N . ASP A 1 112 ? 11.206 3.657 1.063 1.00 97.62 112 ASP A N 1
ATOM 885 C CA . ASP A 1 112 ? 11.502 2.411 1.753 1.00 97.62 112 ASP A CA 1
ATOM 886 C C . ASP A 1 112 ? 10.251 1.528 1.765 1.00 97.62 112 ASP A C 1
ATOM 888 O O . ASP A 1 112 ? 9.167 1.968 2.143 1.00 97.62 112 ASP A O 1
ATOM 892 N N . PHE A 1 113 ? 10.388 0.284 1.311 1.00 98.44 113 PHE A N 1
ATOM 893 C CA . PHE A 1 113 ? 9.276 -0.651 1.167 1.00 98.44 113 PHE A CA 1
ATOM 894 C C . PHE A 1 113 ? 9.763 -2.091 1.300 1.00 98.44 113 PHE A C 1
ATOM 896 O O . PHE A 1 113 ? 10.915 -2.440 1.022 1.00 98.44 113 PHE A O 1
ATOM 903 N N . ARG A 1 114 ? 8.862 -2.976 1.711 1.00 98.38 114 ARG A N 1
ATOM 904 C CA . ARG A 1 114 ? 9.174 -4.392 1.864 1.00 98.38 114 ARG A CA 1
ATOM 905 C C . ARG A 1 114 ? 8.994 -5.147 0.561 1.00 98.38 114 ARG A C 1
ATOM 907 O O . ARG A 1 114 ? 9.881 -5.902 0.154 1.00 98.38 114 ARG A O 1
ATOM 914 N N . THR A 1 115 ? 7.821 -5.037 -0.042 1.00 98.56 115 THR A N 1
ATOM 915 C CA . THR A 1 115 ? 7.477 -5.762 -1.265 1.00 98.56 115 THR A CA 1
ATOM 916 C C . THR A 1 115 ? 6.467 -4.956 -2.065 1.00 98.56 115 THR A C 1
ATOM 918 O O . THR A 1 115 ? 5.502 -4.464 -1.493 1.00 98.56 115 THR A O 1
ATOM 921 N N . ILE A 1 116 ? 6.692 -4.843 -3.368 1.00 98.81 116 ILE A N 1
ATOM 922 C CA . ILE A 1 116 ? 5.685 -4.433 -4.343 1.00 98.81 116 ILE A CA 1
ATOM 923 C C . ILE A 1 116 ? 5.294 -5.682 -5.126 1.00 98.81 116 ILE A C 1
ATOM 925 O O . ILE A 1 116 ? 6.164 -6.447 -5.547 1.00 98.81 116 ILE A O 1
ATOM 929 N N . ILE A 1 117 ? 3.998 -5.889 -5.322 1.00 98.75 117 ILE A N 1
ATOM 930 C CA . ILE A 1 117 ? 3.474 -6.893 -6.244 1.00 98.75 117 ILE A CA 1
ATOM 931 C C . ILE A 1 117 ? 2.622 -6.153 -7.265 1.00 98.75 117 ILE A C 1
ATOM 933 O O . ILE A 1 117 ? 1.658 -5.469 -6.923 1.00 98.75 117 ILE A O 1
ATOM 937 N N . MET A 1 118 ? 3.016 -6.273 -8.523 1.00 98.62 118 MET A N 1
ATOM 938 C CA . MET A 1 118 ? 2.254 -5.795 -9.660 1.00 98.62 118 MET A CA 1
ATOM 939 C C . MET A 1 118 ? 1.182 -6.851 -9.954 1.00 98.62 118 MET A C 1
ATOM 941 O O . MET A 1 118 ? 1.488 -7.883 -10.547 1.00 98.62 118 MET A O 1
ATOM 945 N N . GLU A 1 119 ? -0.049 -6.659 -9.468 1.00 98.19 119 GLU A N 1
ATOM 946 C CA . GLU A 1 119 ? -1.131 -7.636 -9.648 1.00 98.19 119 GLU A CA 1
ATOM 947 C C . GLU A 1 119 ? -2.003 -7.254 -10.852 1.00 98.19 119 GLU A C 1
ATOM 949 O O . GLU A 1 119 ? -2.643 -6.204 -10.857 1.00 98.19 119 GLU A O 1
ATOM 954 N N . TYR A 1 120 ? -2.032 -8.112 -11.877 1.00 97.50 120 TYR A N 1
ATOM 955 C CA . TYR A 1 120 ? -2.835 -7.971 -13.102 1.00 97.50 120 TYR A CA 1
ATOM 956 C C . TYR A 1 120 ? -2.615 -6.647 -13.861 1.00 97.50 120 TYR A C 1
ATOM 958 O O . TYR A 1 120 ? -3.550 -6.013 -14.359 1.00 97.50 120 TYR A O 1
ATOM 966 N N . PHE A 1 121 ? -1.363 -6.201 -13.953 1.00 96.81 121 PHE A N 1
ATOM 967 C CA . PHE A 1 121 ? -1.004 -4.962 -14.643 1.00 96.81 121 PHE A CA 1
ATOM 968 C C . PHE A 1 121 ? -1.340 -4.978 -16.147 1.00 96.81 121 PHE A C 1
ATOM 970 O O . PHE A 1 121 ? -1.323 -6.039 -16.767 1.00 96.81 121 PHE A O 1
ATOM 977 N N . PRO A 1 122 ? -1.630 -3.807 -16.755 1.00 95.44 122 PRO A N 1
ATOM 978 C CA . PRO A 1 122 ? -1.747 -2.473 -16.148 1.00 95.44 122 PRO A CA 1
ATOM 979 C C . PRO A 1 122 ? -3.181 -2.140 -15.681 1.00 95.44 122 PRO A C 1
ATOM 981 O O . PRO A 1 122 ? -3.519 -0.970 -15.536 1.00 95.44 122 PRO A O 1
ATOM 984 N N . THR A 1 123 ? -4.048 -3.146 -15.507 1.00 94.44 123 THR A N 1
ATOM 985 C CA . THR A 1 123 ? -5.491 -2.944 -15.237 1.00 94.44 123 THR A CA 1
ATOM 986 C C . THR A 1 123 ? -5.935 -3.342 -13.830 1.00 94.44 123 THR A C 1
ATOM 988 O O . THR A 1 123 ? -7.05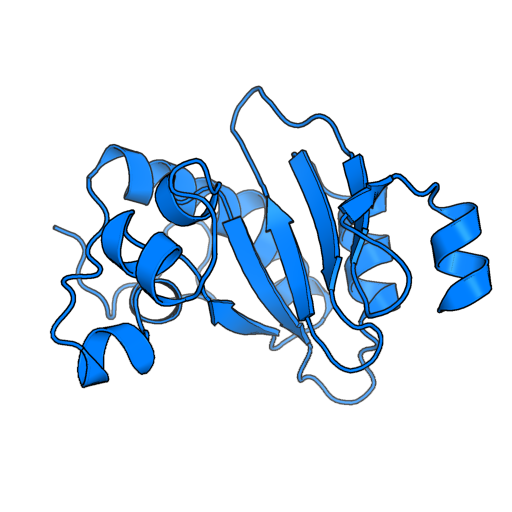4 -3.024 -13.434 1.00 94.44 123 THR A O 1
ATOM 991 N N . GLY A 1 124 ? -5.082 -4.050 -13.090 1.00 96.44 124 GLY A N 1
ATOM 992 C CA . GLY A 1 124 ? -5.314 -4.456 -11.710 1.00 96.44 124 GLY A CA 1
ATOM 993 C C . GLY A 1 124 ? -4.857 -3.400 -10.709 1.00 96.44 124 GLY A C 1
ATOM 994 O O . GLY A 1 124 ? -5.267 -2.245 -10.781 1.00 96.44 124 GLY A O 1
ATOM 995 N N . TRP A 1 125 ? -4.020 -3.794 -9.751 1.00 98.25 125 TRP A N 1
ATOM 996 C CA . TRP A 1 125 ? -3.619 -2.939 -8.630 1.00 98.25 125 TRP A CA 1
ATOM 997 C C . TRP A 1 125 ? -2.153 -3.126 -8.242 1.00 98.25 125 TRP A C 1
ATOM 999 O O . TRP A 1 125 ? -1.522 -4.145 -8.525 1.00 98.25 125 TRP A O 1
ATOM 1009 N N . ILE A 1 126 ? -1.611 -2.120 -7.559 1.00 98.75 126 ILE A N 1
ATOM 1010 C CA . ILE A 1 126 ? -0.320 -2.199 -6.880 1.00 98.75 126 ILE A CA 1
ATOM 1011 C C . ILE A 1 126 ? -0.585 -2.721 -5.473 1.00 98.75 126 ILE A C 1
ATOM 1013 O O . ILE A 1 126 ? -1.191 -2.024 -4.662 1.00 98.75 126 ILE A O 1
ATOM 1017 N N . HIS A 1 127 ? -0.107 -3.918 -5.161 1.00 98.75 127 HIS A N 1
ATOM 1018 C CA . HIS A 1 127 ? 0.030 -4.351 -3.773 1.00 98.75 127 HIS A CA 1
ATOM 1019 C C . HIS A 1 127 ? 1.360 -3.816 -3.244 1.00 98.75 127 HIS A C 1
ATOM 1021 O O . HIS A 1 127 ? 2.407 -4.048 -3.855 1.00 98.75 127 HIS A O 1
ATOM 1027 N N . VAL A 1 128 ? 1.351 -3.132 -2.102 1.00 98.75 128 VAL A N 1
ATOM 1028 C CA . VAL A 1 128 ? 2.576 -2.653 -1.451 1.00 98.75 128 VAL A CA 1
ATOM 1029 C C . VAL A 1 128 ? 2.588 -2.966 0.040 1.00 98.75 128 VAL A C 1
ATOM 1031 O O . VAL A 1 128 ? 1.633 -2.688 0.763 1.00 98.75 128 VAL A O 1
ATOM 1034 N N . ASP A 1 129 ? 3.714 -3.519 0.489 1.00 97.94 129 ASP A N 1
ATOM 1035 C CA . ASP A 1 129 ? 3.998 -3.841 1.881 1.00 97.94 129 ASP A CA 1
ATOM 1036 C C . ASP A 1 129 ? 5.057 -2.910 2.469 1.00 97.94 129 ASP A C 1
ATOM 1038 O O . ASP A 1 129 ? 6.087 -2.650 1.842 1.00 97.94 129 ASP A O 1
ATOM 1042 N N . TYR A 1 130 ? 4.881 -2.532 3.732 1.00 98.69 130 TYR A N 1
ATOM 1043 C CA . TYR A 1 130 ? 5.872 -1.817 4.534 1.00 98.69 130 TYR A CA 1
ATOM 1044 C C . TYR A 1 130 ? 5.968 -2.426 5.934 1.00 98.69 130 TYR A C 1
ATOM 1046 O O . TYR A 1 130 ? 4.958 -2.695 6.586 1.00 98.69 130 TYR A O 1
ATOM 1054 N N . ARG A 1 131 ? 7.195 -2.619 6.428 1.00 97.25 131 ARG A N 1
ATOM 1055 C CA . ARG A 1 131 ? 7.450 -3.084 7.793 1.00 97.25 131 ARG A CA 1
ATOM 1056 C C . ARG A 1 131 ? 8.630 -2.337 8.399 1.00 97.25 131 ARG A C 1
ATOM 1058 O O . ARG A 1 131 ? 9.754 -2.469 7.922 1.00 97.25 131 ARG A O 1
ATOM 1065 N N . VAL A 1 132 ? 8.384 -1.647 9.513 1.00 95.12 132 VAL A N 1
ATOM 1066 C CA . VAL A 1 132 ? 9.428 -0.970 10.299 1.00 95.12 132 VAL A CA 1
ATOM 1067 C C . VAL A 1 132 ? 10.574 -1.943 10.600 1.00 95.12 132 VAL A C 1
ATOM 1069 O O . VAL A 1 132 ? 10.345 -3.023 11.149 1.00 95.12 132 VAL A O 1
ATOM 1072 N N . GLY A 1 133 ? 11.793 -1.574 10.198 1.00 93.81 133 GLY A N 1
ATOM 1073 C CA . GLY A 1 133 ? 13.008 -2.373 10.402 1.00 93.81 133 GLY A CA 1
ATOM 1074 C C . GLY A 1 133 ? 13.095 -3.662 9.573 1.00 93.81 133 GLY A C 1
ATOM 1075 O O . GLY A 1 133 ? 13.924 -4.517 9.870 1.00 93.81 133 GLY A O 1
ATOM 1076 N N . GLY A 1 134 ? 12.239 -3.848 8.562 1.00 93.56 134 GLY A N 1
ATOM 1077 C CA . GLY A 1 134 ? 12.129 -5.107 7.819 1.00 93.56 134 GLY A CA 1
ATOM 1078 C C . GLY A 1 134 ? 11.801 -4.940 6.337 1.00 93.56 134 GLY A C 1
ATOM 1079 O O . GLY A 1 134 ? 11.094 -5.783 5.777 1.00 93.56 134 GLY A O 1
ATOM 1080 N N . ASN A 1 135 ? 12.281 -3.876 5.701 1.00 96.44 135 ASN A N 1
ATOM 1081 C CA . ASN A 1 135 ? 12.012 -3.568 4.301 1.00 96.44 135 ASN A CA 1
ATOM 1082 C C . ASN A 1 135 ? 13.091 -4.167 3.385 1.00 96.44 135 ASN A C 1
ATOM 1084 O O . ASN A 1 135 ? 14.234 -3.730 3.366 1.00 96.44 135 ASN A O 1
ATOM 1088 N N . VAL A 1 136 ? 12.732 -5.233 2.660 1.00 97.25 136 VAL A N 1
ATOM 1089 C CA . VAL A 1 136 ? 13.658 -6.029 1.825 1.00 97.25 136 VAL A CA 1
ATOM 1090 C C . VAL A 1 136 ? 13.593 -5.686 0.332 1.00 97.25 136 VAL A C 1
ATOM 1092 O O . VAL A 1 136 ? 14.201 -6.397 -0.462 1.00 97.25 136 VAL A O 1
ATOM 1095 N N . LYS A 1 137 ? 12.826 -4.655 -0.049 1.00 97.62 137 LYS A N 1
ATOM 1096 C CA . LYS A 1 137 ? 12.712 -4.110 -1.413 1.00 97.62 137 LYS A CA 1
ATOM 1097 C C . LYS A 1 137 ? 12.541 -5.154 -2.528 1.00 97.62 137 LYS A C 1
ATOM 1099 O O . LYS A 1 137 ? 13.266 -5.158 -3.517 1.00 97.62 137 LYS A O 1
ATOM 1104 N N . ARG A 1 138 ? 11.571 -6.064 -2.378 1.00 98.38 138 ARG A N 1
ATOM 1105 C CA . ARG A 1 138 ? 11.249 -7.065 -3.417 1.00 98.38 138 ARG A CA 1
ATOM 1106 C C . ARG A 1 138 ? 10.229 -6.529 -4.411 1.00 98.38 138 ARG A C 1
ATOM 1108 O O . ARG A 1 138 ? 9.208 -5.994 -3.989 1.00 98.38 138 ARG A O 1
ATOM 1115 N N . LEU A 1 139 ? 10.454 -6.763 -5.696 1.00 98.62 139 LEU A N 1
ATOM 1116 C CA . LEU A 1 139 ? 9.471 -6.525 -6.746 1.00 98.62 139 LEU A CA 1
ATOM 1117 C C . LEU A 1 139 ? 8.972 -7.863 -7.290 1.00 98.62 139 LEU A C 1
ATOM 1119 O O . LEU A 1 139 ? 9.756 -8.795 -7.484 1.00 98.62 139 LEU A O 1
ATOM 1123 N N . LYS A 1 140 ? 7.660 -7.969 -7.483 1.00 98.69 140 LYS A N 1
ATOM 1124 C CA . LYS A 1 140 ? 7.013 -9.188 -7.953 1.00 98.69 140 LYS A CA 1
ATOM 1125 C C . LYS A 1 140 ? 5.944 -8.913 -8.993 1.00 98.69 140 LYS A C 1
ATOM 1127 O O . LYS A 1 140 ? 5.320 -7.855 -8.965 1.00 98.69 140 LYS A O 1
ATOM 1132 N N . LEU A 1 141 ? 5.671 -9.916 -9.819 1.00 98.31 141 LEU A N 1
ATOM 1133 C CA . LEU A 1 141 ? 4.564 -9.931 -10.766 1.00 98.31 141 LEU A CA 1
ATOM 1134 C C . LEU A 1 141 ? 3.575 -11.043 -10.413 1.00 98.31 141 LEU A C 1
ATOM 1136 O O . LEU A 1 141 ? 3.962 -12.152 -10.026 1.00 98.31 141 LEU A O 1
ATOM 1140 N N . LYS A 1 142 ? 2.286 -10.736 -10.526 1.00 97.75 142 LYS A N 1
ATOM 1141 C CA . LYS A 1 142 ? 1.219 -11.719 -10.384 1.00 97.75 142 LYS A CA 1
ATOM 1142 C C . LYS A 1 142 ? 0.135 -11.465 -11.424 1.00 97.75 142 LYS A C 1
ATOM 1144 O O . LYS A 1 142 ? -0.536 -10.441 -11.383 1.00 97.75 142 LYS A O 1
ATOM 1149 N N . ASP A 1 143 ? -0.074 -12.422 -12.310 1.00 96.88 143 ASP A N 1
ATOM 1150 C CA . ASP A 1 143 ? -1.128 -12.405 -13.322 1.00 96.88 143 ASP A CA 1
ATOM 1151 C C . ASP A 1 143 ? -1.517 -13.852 -13.688 1.00 96.88 143 ASP A C 1
ATOM 1153 O O . ASP A 1 143 ? -1.362 -14.761 -12.872 1.00 96.88 143 ASP A O 1
ATOM 1157 N N . ALA A 1 144 ? -2.093 -14.081 -14.871 1.00 95.75 144 ALA A N 1
ATOM 1158 C CA . ALA A 1 144 ? -2.480 -15.422 -15.314 1.00 95.75 144 ALA A CA 1
ATOM 1159 C C . ALA A 1 144 ? -1.279 -16.345 -15.601 1.00 95.75 144 ALA A C 1
ATOM 1161 O O . ALA A 1 144 ? -1.432 -17.563 -15.561 1.00 95.75 144 ALA A O 1
ATOM 1162 N N . THR A 1 145 ? -0.109 -15.775 -15.897 1.00 95.88 145 THR A N 1
ATOM 1163 C CA . THR A 1 145 ? 1.114 -16.495 -16.274 1.00 95.88 145 THR A CA 1
ATOM 1164 C C . THR A 1 145 ? 2.210 -16.418 -15.211 1.00 95.88 145 THR A C 1
ATOM 1166 O O . THR A 1 145 ? 3.067 -17.294 -15.169 1.00 95.88 145 THR A O 1
ATOM 1169 N N . HIS A 1 146 ? 2.162 -15.426 -14.319 1.00 96.69 146 HIS A N 1
ATOM 1170 C CA . HIS A 1 146 ? 3.128 -15.223 -13.241 1.00 96.69 146 HIS A CA 1
ATOM 1171 C C . HIS A 1 146 ? 2.469 -15.453 -11.875 1.00 96.69 146 HIS A C 1
ATOM 1173 O O . HIS A 1 146 ? 1.487 -14.801 -11.516 1.00 96.69 146 HIS A O 1
ATOM 1179 N N . HIS A 1 147 ? 3.034 -16.347 -11.062 1.00 95.88 147 HIS A N 1
ATOM 1180 C CA . HIS A 1 147 ? 2.515 -16.676 -9.729 1.00 95.88 147 HIS A CA 1
ATOM 1181 C C . HIS A 1 147 ? 3.389 -16.082 -8.620 1.00 95.88 147 HIS A C 1
ATOM 1183 O O . HIS A 1 147 ? 4.141 -16.797 -7.958 1.00 95.88 147 HIS A O 1
ATOM 1189 N N . TYR A 1 148 ? 3.265 -14.770 -8.384 1.00 96.62 148 TYR A N 1
ATOM 1190 C CA . TYR A 1 148 ? 4.086 -14.037 -7.404 1.00 96.62 148 TYR A CA 1
ATOM 1191 C C . TYR A 1 148 ? 5.595 -14.148 -7.678 1.00 96.62 148 TYR A C 1
ATOM 1193 O O . TYR A 1 148 ? 6.405 -14.242 -6.744 1.00 96.62 148 TYR A O 1
ATOM 1201 N N . GLU A 1 149 ? 5.953 -14.141 -8.958 1.00 97.75 149 GLU A N 1
ATOM 1202 C CA . GLU A 1 149 ? 7.320 -14.275 -9.445 1.00 97.75 149 GLU A CA 1
ATOM 1203 C C . GLU A 1 149 ? 8.138 -13.036 -9.091 1.00 97.75 149 GLU A C 1
ATOM 1205 O O . GLU A 1 149 ? 7.630 -11.921 -9.187 1.00 97.75 149 GLU A O 1
ATOM 1210 N N . ASN A 1 150 ? 9.384 -13.216 -8.642 1.00 98.19 150 ASN A N 1
ATOM 1211 C CA . ASN A 1 150 ? 10.266 -12.074 -8.408 1.00 98.19 150 ASN A CA 1
ATOM 1212 C C . ASN A 1 150 ? 10.7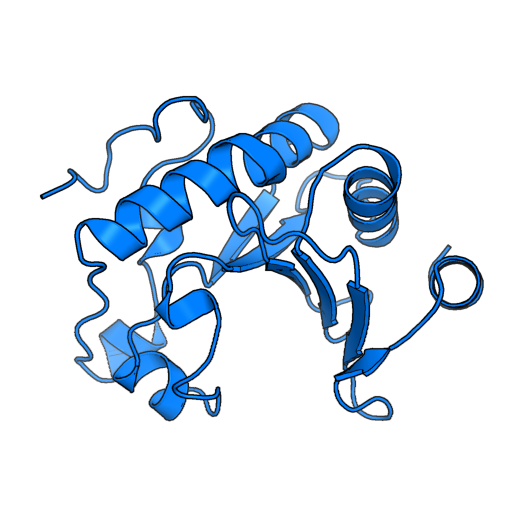97 -11.586 -9.750 1.00 98.19 150 ASN A C 1
ATOM 1214 O O . ASN A 1 150 ? 11.289 -12.395 -10.530 1.00 98.19 150 ASN A O 1
ATOM 1218 N N . ILE A 1 151 ? 10.759 -10.277 -9.959 1.00 98.12 151 ILE A N 1
ATOM 1219 C CA . ILE A 1 151 ? 11.299 -9.646 -11.160 1.00 98.12 151 ILE A CA 1
ATOM 1220 C C . ILE A 1 151 ? 12.235 -8.504 -10.773 1.00 98.12 151 ILE A C 1
ATOM 1222 O O . ILE A 1 151 ? 12.149 -7.926 -9.686 1.00 98.12 151 ILE A O 1
ATOM 1226 N N . THR A 1 152 ? 13.134 -8.175 -11.682 1.00 97.94 152 THR A N 1
ATOM 1227 C CA . THR A 1 152 ? 13.967 -6.977 -11.646 1.00 97.94 152 THR A CA 1
ATOM 1228 C C . THR A 1 152 ? 13.183 -5.755 -12.116 1.00 97.94 152 THR A C 1
ATOM 1230 O O . THR A 1 152 ? 12.151 -5.852 -12.786 1.00 97.94 152 THR A O 1
ATOM 1233 N N . TRP A 1 153 ? 13.701 -4.569 -11.797 1.00 97.75 153 TRP A N 1
ATOM 1234 C CA . TRP A 1 153 ? 13.137 -3.328 -12.319 1.00 97.75 153 TRP A CA 1
ATOM 1235 C C . TRP A 1 153 ? 13.231 -3.230 -13.849 1.00 97.75 153 TRP A C 1
ATOM 1237 O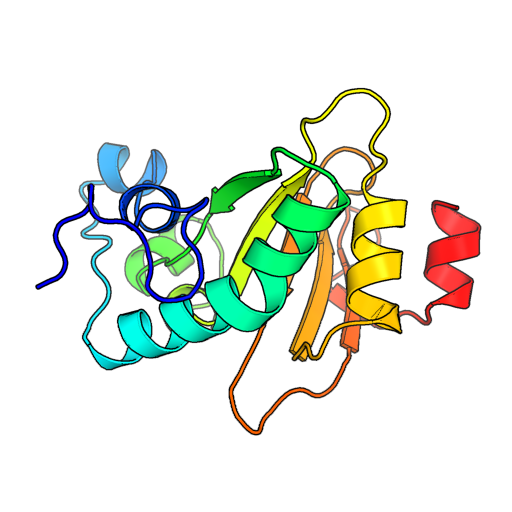 O . TRP A 1 153 ? 12.290 -2.774 -14.494 1.00 97.75 153 TRP A O 1
ATOM 1247 N N . ASP A 1 154 ? 14.319 -3.726 -14.445 1.00 97.88 154 ASP A N 1
ATOM 1248 C CA . ASP A 1 154 ? 14.492 -3.727 -15.901 1.00 97.88 154 ASP A CA 1
ATOM 1249 C C . ASP A 1 154 ? 13.454 -4.609 -16.605 1.00 97.88 154 ASP A C 1
ATOM 1251 O O . ASP A 1 154 ? 12.960 -4.255 -17.674 1.00 97.88 154 ASP A O 1
ATOM 1255 N N . GLU A 1 155 ? 13.081 -5.743 -16.006 1.00 97.62 155 GLU A N 1
ATOM 1256 C CA . GLU A 1 155 ? 11.986 -6.584 -16.502 1.00 97.62 155 GLU A CA 1
ATOM 1257 C C . GLU A 1 155 ? 10.644 -5.858 -16.427 1.00 97.62 155 GLU A C 1
ATOM 1259 O O . GLU A 1 155 ? 9.916 -5.829 -17.419 1.00 97.62 155 GLU A O 1
ATOM 1264 N N . ALA A 1 156 ? 10.345 -5.204 -15.300 1.00 97.50 156 ALA A N 1
ATOM 1265 C CA . ALA A 1 156 ? 9.123 -4.418 -15.151 1.00 97.50 156 ALA A CA 1
ATOM 1266 C C . ALA A 1 156 ? 9.032 -3.294 -16.198 1.00 97.50 156 ALA A C 1
ATOM 1268 O O . ALA A 1 156 ? 7.989 -3.128 -16.830 1.00 97.50 156 ALA A O 1
ATOM 1269 N N . LYS A 1 157 ? 10.135 -2.569 -16.435 1.00 96.44 157 LYS A N 1
ATOM 1270 C CA . LYS A 1 157 ? 10.224 -1.518 -17.460 1.00 96.44 157 LYS A CA 1
ATOM 1271 C C . LYS A 1 157 ? 10.033 -2.048 -18.874 1.00 96.44 157 LYS A C 1
ATOM 1273 O O . LYS A 1 157 ? 9.340 -1.416 -19.660 1.00 96.44 157 LYS A O 1
ATOM 1278 N N . ARG A 1 158 ? 10.609 -3.205 -19.211 1.00 97.19 158 ARG A N 1
ATOM 1279 C CA . ARG A 1 158 ? 10.401 -3.815 -20.535 1.00 97.19 158 ARG A CA 1
ATOM 1280 C C . ARG A 1 158 ? 8.944 -4.205 -20.779 1.00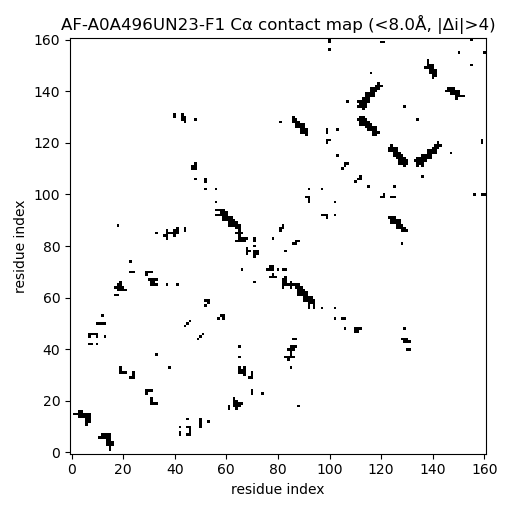 97.19 158 ARG A C 1
ATOM 1282 O O . ARG A 1 158 ? 8.496 -4.138 -21.916 1.00 97.19 158 ARG A O 1
ATOM 1289 N N . LEU A 1 159 ? 8.234 -4.636 -19.737 1.00 95.69 159 LEU A N 1
ATOM 1290 C CA . LEU A 1 159 ? 6.849 -5.095 -19.847 1.00 95.69 159 LEU A CA 1
ATOM 1291 C C . LEU A 1 159 ? 5.831 -3.946 -19.831 1.00 95.69 159 LEU A C 1
ATOM 1293 O O . LEU A 1 159 ? 4.811 -4.038 -20.509 1.00 95.69 159 LEU A O 1
ATOM 1297 N N . TYR A 1 160 ? 6.086 -2.891 -19.049 1.00 95.81 160 TYR A N 1
ATOM 1298 C CA . TYR A 1 160 ? 5.067 -1.888 -18.712 1.00 95.81 160 TYR A CA 1
ATOM 1299 C C . TYR A 1 160 ? 5.529 -0.423 -18.809 1.00 95.81 160 TYR A C 1
ATOM 1301 O O . TYR A 1 160 ? 4.741 0.456 -18.457 1.00 95.81 160 TYR A O 1
ATOM 1309 N N . GLY A 1 161 ? 6.777 -0.158 -19.217 1.00 84.44 161 GLY A N 1
A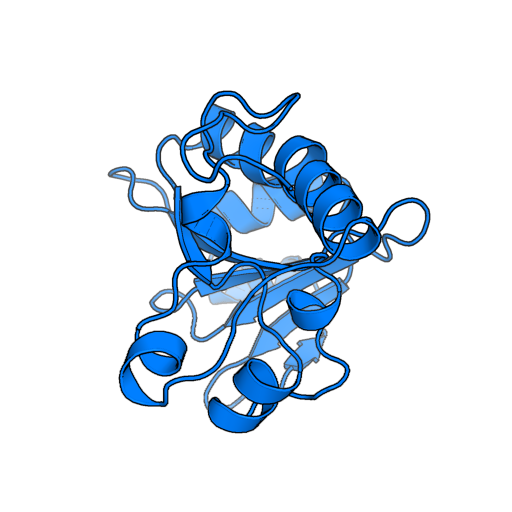TOM 1310 C CA . GLY A 1 161 ? 7.385 1.182 -19.302 1.00 84.44 161 GLY A CA 1
ATOM 1311 C C . GLY A 1 161 ? 6.813 2.084 -20.389 1.00 84.44 161 GLY A C 1
ATOM 1312 O O . GLY A 1 161 ? 6.354 1.567 -21.428 1.00 84.44 161 GLY A O 1
#

Nearest PDB structures (foldseek):
  1lbu-assembly1_A  TM=7.640E-01  e=2.432E-05  Streptomyces albus G
  2rvh-assembly1_A  TM=5.177E-01  e=4.418E+00  Saccharomyces cerevisiae S288C
  7unw-assembly1_X  TM=3.677E-01  e=5.708E+00  Pseudomonas aeruginosa PAO1
  8cvm-assembly1_u  TM=2.944E-01  e=6.918E+00  Cutibacterium acnes